Protein AF-A0A3N0AQA0-F1 (afdb_monomer)

Nearest PDB structures (foldseek):
  4j2n-assembly1_A  TM=8.089E-01  e=2.007E-02  Pukovnikvirus pukovnik
  6ama-assembly1_B  TM=8.398E-01  e=1.558E-01  Streptomyces venezuelae
  6ama-assembly1_A  TM=7.416E-01  e=2.125E-01  Streptomyces venezuelae
  3qao-assembly1_A-2  TM=7.266E-01  e=1.764E-01  Listeria monocytogenes EGD-e
  3hh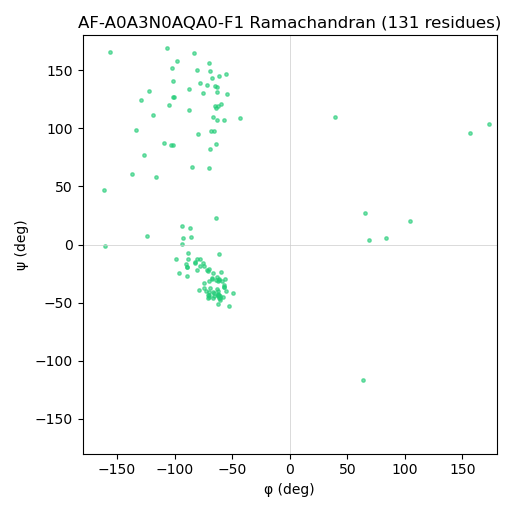0-assembly1_A  TM=6.776E-01  e=6.497E-01  Bacillus cereus ATCC 14579

Structure (mmCIF, N/CA/C/O backbone):
data_AF-A0A3N0AQA0-F1
#
_entry.id   AF-A0A3N0AQA0-F1
#
loop_
_atom_site.group_PDB
_atom_site.id
_atom_site.type_symbol
_atom_site.label_atom_id
_atom_site.label_alt_id
_atom_site.label_comp_id
_atom_site.label_asym_id
_atom_site.label_entity_id
_atom_site.label_seq_id
_atom_site.pdbx_PDB_ins_code
_atom_site.Cartn_x
_atom_site.Cartn_y
_atom_site.Cartn_z
_atom_site.occupancy
_atom_site.B_iso_or_equiv
_atom_site.auth_seq_id
_atom_site.auth_comp_id
_atom_site.auth_asym_id
_atom_site.auth_atom_id
_atom_site.pdbx_PDB_model_num
ATOM 1 N N . MET A 1 1 ? -12.888 14.959 43.752 1.00 46.53 1 MET A N 1
ATOM 2 C CA . MET A 1 1 ? -14.143 14.712 43.009 1.00 46.53 1 MET A CA 1
ATOM 3 C C . MET A 1 1 ? -13.949 15.232 41.594 1.00 46.53 1 MET A C 1
ATOM 5 O O . MET A 1 1 ? -13.777 16.430 41.426 1.00 46.53 1 MET A O 1
ATOM 9 N N . GLN A 1 2 ? -13.844 14.341 40.609 1.00 46.78 2 GLN A N 1
ATOM 10 C CA . GLN A 1 2 ? -13.524 14.679 39.219 1.00 46.78 2 GLN A CA 1
ATOM 11 C C . GLN A 1 2 ? -14.812 14.564 38.397 1.00 46.78 2 GLN A C 1
ATOM 13 O O . GLN A 1 2 ? -15.454 13.516 38.414 1.00 46.78 2 GLN A O 1
ATOM 18 N N . ALA A 1 3 ? -15.240 15.656 37.765 1.00 50.94 3 ALA A N 1
ATOM 19 C CA . ALA A 1 3 ? -16.471 15.684 36.979 1.00 50.94 3 ALA A CA 1
ATOM 20 C C . ALA A 1 3 ? -16.302 14.883 35.668 1.00 50.94 3 ALA A C 1
ATOM 22 O O . ALA A 1 3 ? -15.261 15.016 35.019 1.00 50.94 3 ALA A O 1
ATOM 23 N N . PRO A 1 4 ? -17.287 14.067 35.248 1.00 56.88 4 PRO A N 1
ATOM 24 C CA . PRO A 1 4 ? -17.221 13.342 33.983 1.00 56.88 4 PRO A CA 1
ATOM 25 C C . PRO A 1 4 ? -17.536 14.273 32.797 1.00 56.88 4 PRO A C 1
ATOM 27 O O . PRO A 1 4 ? -18.444 15.101 32.861 1.00 56.88 4 PRO A O 1
ATOM 30 N N . TYR A 1 5 ? -16.788 14.135 31.698 1.00 54.50 5 TYR A N 1
ATOM 31 C CA . TYR A 1 5 ? -17.017 14.867 30.444 1.00 54.50 5 TYR A CA 1
ATOM 32 C C . TYR A 1 5 ? -18.399 14.548 29.830 1.00 54.50 5 TYR A C 1
ATOM 34 O O . TYR A 1 5 ? -18.834 13.395 29.885 1.00 54.50 5 TYR A O 1
ATOM 42 N N . PRO A 1 6 ? -19.086 15.511 29.179 1.00 53.41 6 PRO A N 1
ATOM 43 C CA . PRO A 1 6 ? -20.381 15.255 28.557 1.00 53.41 6 PRO A CA 1
ATOM 44 C C . PRO A 1 6 ? -20.244 14.461 27.247 1.00 53.41 6 PRO A C 1
ATOM 46 O O . PRO A 1 6 ? -19.485 14.816 26.343 1.00 53.41 6 PRO A O 1
ATOM 49 N N . ALA A 1 7 ? -21.035 13.393 27.131 1.00 54.16 7 ALA A N 1
ATOM 50 C CA . ALA A 1 7 ? -21.157 12.570 25.935 1.00 54.16 7 ALA A CA 1
ATOM 51 C C . ALA A 1 7 ? -21.700 13.388 24.746 1.00 54.16 7 ALA A C 1
ATOM 53 O O . ALA A 1 7 ? -22.825 13.895 24.774 1.00 54.16 7 ALA A O 1
ATOM 54 N N . SER A 1 8 ? -20.909 13.494 23.674 1.00 52.53 8 SER A N 1
ATOM 55 C CA . SER A 1 8 ? -21.335 14.120 22.419 1.00 52.53 8 SER A CA 1
ATOM 56 C C . SER A 1 8 ? -22.399 13.259 21.725 1.00 52.53 8 SER A C 1
ATOM 58 O O . SER A 1 8 ? -22.124 12.275 21.041 1.00 52.53 8 SER A O 1
ATOM 60 N N . ARG A 1 9 ? -23.661 13.636 21.933 1.00 48.66 9 ARG A N 1
ATOM 61 C CA . ARG A 1 9 ? -24.854 13.032 21.335 1.00 48.66 9 ARG A CA 1
ATOM 62 C C . ARG A 1 9 ? -24.883 13.344 19.827 1.00 48.66 9 ARG A C 1
ATOM 64 O O . ARG A 1 9 ? -25.525 14.304 19.404 1.00 48.66 9 ARG A O 1
ATOM 71 N N . ARG A 1 10 ? -24.161 12.578 18.999 1.00 50.34 10 ARG A N 1
ATOM 72 C CA . ARG A 1 10 ? -24.294 12.669 17.533 1.00 50.34 10 ARG A CA 1
ATOM 73 C C . ARG A 1 10 ? -25.686 12.168 17.154 1.00 50.34 10 ARG A C 1
ATOM 75 O O . ARG A 1 10 ? -25.979 10.986 17.304 1.00 50.34 10 ARG A O 1
ATOM 82 N N . LYS A 1 11 ? -26.558 13.077 16.712 1.00 51.38 11 LYS A N 1
ATOM 83 C CA . LYS A 1 11 ? -27.864 12.708 16.155 1.00 51.38 11 LYS A CA 1
ATOM 84 C C . LYS A 1 11 ? -27.635 11.870 14.884 1.00 51.3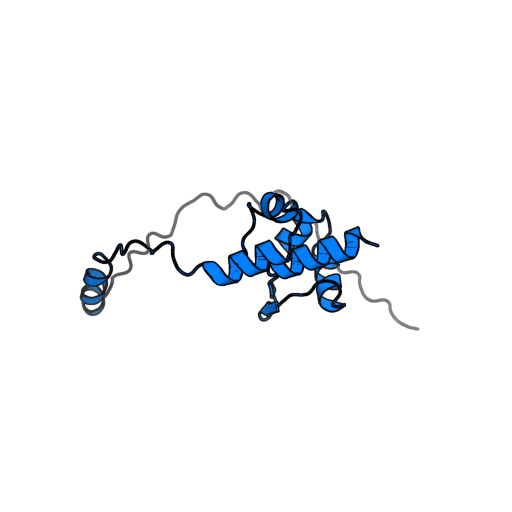8 11 LYS A C 1
ATOM 86 O O . LYS A 1 11 ? -26.781 12.257 14.083 1.00 51.38 11 LYS A O 1
ATOM 91 N N . PRO A 1 12 ? -28.353 10.753 14.682 1.00 45.06 12 PRO A N 1
ATOM 92 C CA . PRO A 1 12 ? -28.341 10.066 13.400 1.00 45.06 12 PRO A CA 1
ATOM 93 C C . PRO A 1 12 ? -28.925 11.006 12.342 1.00 45.06 12 PRO A C 1
ATOM 95 O O . PRO A 1 12 ? -29.955 11.642 12.565 1.00 45.06 12 PRO A O 1
ATOM 98 N N . ILE A 1 13 ? -28.226 11.131 11.218 1.00 49.88 13 ILE A N 1
ATOM 99 C CA . ILE A 1 13 ? -28.684 11.887 10.050 1.00 49.88 13 ILE A CA 1
ATOM 100 C C . ILE A 1 13 ? -30.001 11.250 9.589 1.00 49.88 13 ILE A C 1
ATOM 102 O O . ILE A 1 13 ? -30.050 10.049 9.318 1.00 49.88 13 ILE A O 1
ATOM 106 N N . SER A 1 14 ? -31.077 12.037 9.566 1.00 47.47 14 SER A N 1
ATOM 107 C CA . SER A 1 14 ? -32.389 11.592 9.106 1.00 47.47 14 SER A CA 1
ATOM 108 C C . SER A 1 14 ? -32.357 11.319 7.601 1.00 47.47 14 SER A C 1
AT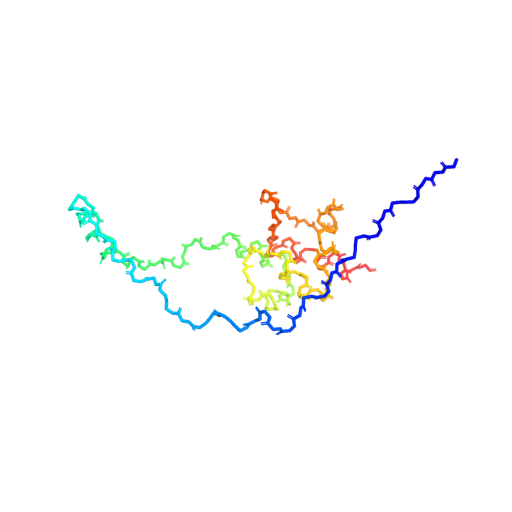OM 110 O O . SER A 1 14 ? -31.699 12.010 6.822 1.00 47.47 14 SER A O 1
ATOM 112 N N . ARG A 1 15 ? -33.100 10.285 7.191 1.00 48.41 15 ARG A N 1
ATOM 113 C CA . ARG A 1 15 ? -33.158 9.729 5.827 1.00 48.41 15 ARG A CA 1
ATOM 114 C C . ARG A 1 15 ? -33.660 10.723 4.759 1.00 48.41 15 ARG A C 1
ATOM 116 O O . ARG A 1 15 ? -33.584 10.429 3.574 1.00 48.41 15 ARG A O 1
ATOM 123 N N . GLU A 1 16 ? -34.133 11.895 5.176 1.00 50.19 16 GLU A N 1
ATOM 124 C CA . GLU A 1 16 ? -34.744 12.934 4.338 1.00 50.19 16 GLU A CA 1
ATOM 125 C C . GLU A 1 16 ? -33.733 13.937 3.748 1.00 50.19 16 GLU A C 1
ATOM 127 O O . GLU A 1 16 ? -34.095 14.729 2.885 1.00 50.19 16 GLU A O 1
ATOM 132 N N . GLN A 1 17 ? -32.449 13.898 4.132 1.00 47.47 17 GLN A N 1
ATOM 133 C CA . GLN A 1 17 ? -31.440 14.842 3.611 1.00 47.47 17 GLN A CA 1
ATOM 134 C C . GLN A 1 17 ? -30.784 14.430 2.275 1.00 47.47 17 GLN A C 1
ATOM 136 O O . GLN A 1 17 ? -29.856 15.099 1.825 1.00 47.47 17 GLN A O 1
ATOM 141 N N . ILE A 1 18 ? -31.235 13.351 1.620 1.00 50.31 18 ILE A N 1
ATOM 142 C CA . ILE A 1 18 ? -30.607 12.837 0.381 1.00 50.31 18 ILE A CA 1
ATOM 143 C C . ILE A 1 18 ? -31.343 13.292 -0.899 1.00 50.31 18 ILE A C 1
ATOM 145 O O . ILE A 1 18 ? -30.791 13.214 -1.995 1.00 50.31 18 ILE A O 1
ATOM 149 N N . GLN A 1 19 ? -32.548 13.856 -0.802 1.00 46.12 19 GLN A N 1
ATOM 150 C CA . GLN A 1 19 ? -33.308 14.316 -1.971 1.00 46.12 19 GLN A CA 1
ATOM 151 C C . GLN A 1 19 ? -33.198 15.835 -2.139 1.00 46.12 19 GLN A C 1
ATOM 153 O O . GLN A 1 19 ? -34.037 16.592 -1.667 1.00 46.12 19 GLN A O 1
ATOM 158 N N . GLY A 1 20 ? -32.137 16.289 -2.814 1.00 40.84 20 GLY A N 1
ATOM 159 C CA . GLY A 1 20 ? -31.969 17.716 -3.122 1.00 40.84 20 GLY A CA 1
ATOM 160 C C . GLY A 1 20 ? -31.003 18.077 -4.252 1.00 40.84 20 GLY A C 1
ATOM 161 O O . GLY A 1 20 ? -30.881 19.253 -4.569 1.00 40.84 20 GLY A O 1
ATOM 162 N N . TYR A 1 21 ? -30.335 17.114 -4.896 1.00 41.41 21 TYR A N 1
ATOM 163 C CA . TYR A 1 21 ? -29.384 17.402 -5.981 1.00 41.41 21 TYR A CA 1
ATOM 164 C C . TYR A 1 21 ? -29.834 16.815 -7.317 1.00 41.41 21 TYR A C 1
ATOM 166 O O . TYR A 1 21 ? -29.127 16.052 -7.966 1.00 41.41 21 TYR A O 1
ATOM 174 N N . THR A 1 22 ? -31.021 17.216 -7.758 1.00 50.66 22 THR A N 1
ATOM 175 C CA . THR A 1 22 ? -31.403 17.138 -9.170 1.00 50.66 22 THR A CA 1
ATOM 176 C C . THR A 1 22 ? -32.039 18.465 -9.556 1.00 50.66 22 THR A C 1
ATOM 178 O O . THR A 1 22 ? -33.207 18.700 -9.264 1.00 50.66 22 THR A O 1
ATOM 181 N N . GLY A 1 23 ? -31.263 19.354 -10.179 1.00 37.31 23 GLY A N 1
ATOM 182 C CA . GLY A 1 23 ? -31.794 20.607 -10.713 1.00 37.31 23 GLY A CA 1
ATOM 183 C C . GLY A 1 23 ? -30.752 21.708 -10.876 1.00 37.31 23 GLY A C 1
ATOM 184 O O . GLY A 1 23 ? -30.463 22.424 -9.932 1.00 37.31 23 GLY A O 1
ATOM 185 N N . ALA A 1 24 ? -30.221 21.828 -12.094 1.00 49.12 24 ALA A N 1
ATOM 186 C CA . ALA A 1 24 ? -29.831 23.073 -12.760 1.00 49.12 24 ALA A CA 1
ATOM 187 C C . ALA A 1 24 ? -29.160 24.196 -11.935 1.00 49.12 24 ALA A C 1
ATOM 189 O O . ALA A 1 24 ? -29.833 24.960 -11.259 1.00 49.12 24 ALA A O 1
ATOM 190 N N . SER A 1 25 ? -27.862 24.425 -12.165 1.00 41.94 25 SER A N 1
ATOM 191 C CA . SER A 1 25 ? -27.326 25.743 -12.564 1.00 41.94 25 SER A CA 1
ATOM 192 C C . SER A 1 25 ? -25.795 25.711 -12.578 1.00 41.94 25 SER A C 1
ATOM 194 O O . SER A 1 25 ? -25.158 25.753 -11.533 1.00 41.94 25 SER A O 1
ATOM 196 N N . ALA A 1 26 ? -25.196 25.645 -13.769 1.00 38.25 26 ALA A N 1
ATOM 197 C CA . ALA A 1 26 ? -23.821 26.105 -13.997 1.00 38.25 26 ALA A CA 1
ATOM 198 C C . ALA A 1 26 ? -23.560 26.338 -15.496 1.00 38.25 26 ALA A C 1
ATOM 200 O O . ALA A 1 26 ? -22.547 25.918 -16.048 1.00 38.25 26 ALA A O 1
ATOM 201 N N . ARG A 1 27 ? -24.471 27.032 -16.192 1.00 41.72 27 ARG A N 1
ATOM 202 C CA . ARG A 1 27 ? -24.124 27.706 -17.456 1.00 41.72 27 ARG A CA 1
ATOM 203 C C . ARG A 1 27 ? -23.532 29.076 -17.125 1.00 41.72 27 ARG A C 1
ATOM 205 O O . ARG A 1 27 ? -24.114 30.112 -17.421 1.00 41.72 27 ARG A O 1
ATOM 212 N N . ALA A 1 28 ? -22.359 29.078 -16.498 1.00 36.88 28 ALA A N 1
ATOM 213 C CA . ALA A 1 28 ? -21.520 30.265 -16.468 1.00 36.88 28 ALA A CA 1
ATOM 214 C C . ALA A 1 28 ? -20.788 30.338 -17.813 1.00 36.88 28 ALA A C 1
ATOM 216 O O . ALA A 1 28 ? -19.765 29.690 -18.030 1.00 36.88 28 ALA A O 1
ATOM 217 N N . ILE A 1 29 ? -21.358 31.098 -18.749 1.00 41.16 29 ILE A N 1
ATOM 218 C CA . ILE A 1 29 ? -20.669 31.515 -19.969 1.00 41.16 29 ILE A CA 1
ATOM 219 C C . ILE A 1 29 ? -19.533 32.434 -19.519 1.00 41.16 29 ILE A C 1
ATOM 221 O O . ILE A 1 29 ? -19.740 33.615 -19.243 1.00 41.16 29 ILE A O 1
ATOM 225 N N . ILE A 1 30 ? -18.326 31.885 -19.406 1.00 45.22 30 ILE A N 1
ATOM 226 C CA . ILE A 1 30 ? -17.121 32.675 -19.171 1.00 45.22 30 ILE A CA 1
ATOM 227 C C . ILE A 1 30 ? -16.952 33.576 -20.400 1.00 45.22 30 ILE A C 1
ATOM 229 O O . ILE A 1 30 ? -16.589 33.107 -21.482 1.00 45.22 30 ILE A O 1
ATOM 233 N N . ARG A 1 31 ? -17.221 34.880 -20.255 1.00 43.69 31 ARG A N 1
ATOM 234 C CA . ARG A 1 31 ? -16.755 35.898 -21.208 1.00 43.69 31 ARG A CA 1
ATOM 235 C C . ARG A 1 31 ? -15.228 35.918 -21.151 1.00 43.69 31 ARG A C 1
ATOM 237 O O . ARG A 1 31 ? -14.626 36.673 -20.399 1.00 43.69 31 ARG A O 1
ATOM 244 N N . LEU A 1 32 ? -14.604 35.048 -21.938 1.00 46.53 32 LEU A N 1
ATOM 245 C CA . LEU A 1 32 ? -13.167 35.046 -22.173 1.00 46.53 32 LEU A CA 1
ATOM 246 C C . LEU A 1 32 ? -12.771 36.329 -22.911 1.00 46.53 32 LEU A C 1
ATOM 248 O O . LEU A 1 32 ? -13.213 36.582 -24.036 1.00 46.53 32 LEU A O 1
ATOM 252 N N . SER A 1 33 ? -11.906 37.118 -22.279 1.00 44.09 33 SER A N 1
ATOM 253 C CA . SER A 1 33 ? -11.278 38.312 -22.843 1.00 44.09 33 SER A CA 1
ATOM 254 C C . SER A 1 33 ? -10.545 37.991 -24.163 1.00 44.09 33 SER A C 1
ATOM 256 O O . SER A 1 33 ? -9.948 36.913 -24.284 1.00 44.09 33 SER A O 1
ATOM 258 N N . PRO A 1 34 ? -10.483 38.915 -25.147 1.00 50.06 34 PRO A N 1
ATOM 259 C CA . PRO A 1 34 ? -9.886 38.655 -26.468 1.00 50.06 34 PRO A CA 1
ATOM 260 C C . PRO A 1 34 ? -8.406 38.243 -26.427 1.00 50.06 34 PRO A C 1
ATOM 262 O O . PRO A 1 34 ? -7.921 37.565 -27.331 1.00 50.06 34 PRO A O 1
ATOM 265 N N . ARG A 1 35 ? -7.687 38.605 -25.356 1.00 46.09 35 ARG A N 1
ATOM 266 C CA . ARG A 1 35 ? -6.266 38.282 -25.156 1.00 46.09 35 ARG A CA 1
ATOM 267 C C . ARG A 1 35 ? -6.012 36.790 -24.888 1.00 46.09 35 ARG A C 1
ATOM 269 O O . ARG A 1 35 ? -4.913 36.317 -25.145 1.00 46.09 35 ARG A O 1
ATOM 276 N N . CYS A 1 36 ? -7.027 36.040 -24.446 1.00 43.69 36 CYS A N 1
ATOM 277 C CA . CYS A 1 36 ? -6.921 34.605 -24.148 1.00 43.69 36 CYS A CA 1
ATOM 278 C C . CYS A 1 36 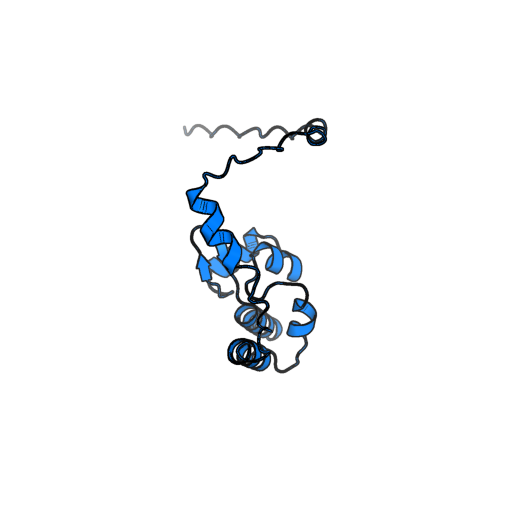? -7.225 33.710 -25.370 1.00 43.69 36 CYS A C 1
ATOM 280 O O . CYS A 1 36 ? -6.792 32.562 -25.437 1.00 43.69 36 CYS A O 1
ATOM 282 N N . LYS A 1 37 ? -7.906 34.245 -26.396 1.00 45.94 37 LYS A N 1
ATOM 283 C CA . LYS A 1 37 ? -8.301 33.469 -27.587 1.00 45.94 37 LYS A CA 1
ATOM 284 C C . LYS A 1 37 ? -7.127 33.087 -28.496 1.00 45.94 37 LYS A C 1
ATOM 286 O O . LYS A 1 37 ? -7.221 32.098 -29.212 1.00 45.94 37 LYS A O 1
ATOM 291 N N . ARG A 1 38 ? -6.005 33.819 -28.448 1.00 44.00 38 ARG A N 1
ATOM 292 C CA . ARG A 1 38 ? -4.818 33.517 -29.274 1.00 44.00 38 ARG A CA 1
ATOM 293 C C . ARG A 1 38 ? -3.969 32.352 -28.750 1.00 44.00 38 ARG A C 1
ATOM 295 O O . ARG A 1 38 ? -3.220 31.778 -29.526 1.00 44.00 38 ARG A O 1
ATOM 302 N N . HIS A 1 39 ? -4.111 31.973 -27.479 1.00 42.03 39 HIS A N 1
ATOM 303 C CA . HIS A 1 39 ? -3.360 30.852 -26.896 1.00 42.03 39 HIS A CA 1
ATOM 304 C C . HIS A 1 39 ? -4.090 29.503 -27.029 1.00 42.03 39 HIS A C 1
ATOM 306 O O . HIS A 1 39 ? -3.476 28.450 -26.916 1.00 42.03 39 HIS A O 1
ATOM 312 N N . GLN A 1 40 ? -5.400 29.515 -27.306 1.00 43.25 40 GLN A N 1
ATOM 313 C CA . GLN A 1 40 ? -6.201 28.290 -27.431 1.00 43.25 40 GLN A CA 1
ATOM 314 C C . GLN A 1 40 ? -6.099 27.621 -28.813 1.00 43.25 40 GLN A C 1
ATOM 316 O O . GLN A 1 40 ? -6.462 26.455 -28.950 1.00 43.25 40 GLN A O 1
ATOM 321 N N . ALA A 1 41 ? -5.582 28.317 -29.831 1.00 44.06 41 ALA A N 1
ATOM 322 C CA . ALA A 1 41 ? -5.483 27.781 -31.189 1.00 44.06 41 ALA A CA 1
ATOM 323 C C . ALA A 1 41 ? -4.256 26.875 -31.433 1.00 44.06 41 ALA A C 1
ATOM 325 O O . ALA A 1 41 ? -4.277 26.118 -32.398 1.00 44.06 41 ALA A O 1
ATOM 326 N N . SER A 1 42 ? -3.221 26.878 -30.578 1.00 43.41 42 SER A N 1
ATOM 327 C CA . SER A 1 42 ? -2.057 25.984 -30.763 1.00 43.41 42 SER A CA 1
ATOM 328 C C . SER A 1 42 ? -2.208 24.616 -30.085 1.00 43.41 42 SER A C 1
ATOM 330 O O . SER A 1 42 ? -1.558 23.654 -30.482 1.00 43.41 42 SER A O 1
ATOM 332 N N . ILE A 1 43 ? -3.108 24.487 -29.104 1.00 49.06 43 ILE A N 1
ATOM 333 C CA . ILE A 1 43 ? -3.288 23.239 -28.338 1.00 49.06 43 ILE A CA 1
ATOM 334 C C . ILE A 1 43 ? -4.029 22.172 -29.171 1.00 49.06 43 ILE A C 1
ATOM 336 O O . ILE A 1 43 ? -3.943 20.976 -28.904 1.00 49.06 43 ILE A O 1
ATOM 340 N N . ARG A 1 44 ? -4.719 22.578 -30.245 1.00 46.34 44 ARG A N 1
ATOM 341 C CA . ARG A 1 44 ? -5.512 21.695 -31.120 1.00 46.34 44 ARG A CA 1
ATOM 342 C C . ARG A 1 44 ? -4.718 21.023 -32.251 1.00 46.34 44 ARG A C 1
ATOM 344 O O . ARG A 1 44 ? -5.332 20.501 -33.174 1.00 46.34 44 ARG A O 1
ATOM 351 N N . GLY A 1 45 ? -3.385 21.035 -32.193 1.00 41.25 45 GLY A N 1
ATOM 352 C CA . GLY A 1 45 ? -2.515 20.545 -33.274 1.00 41.25 45 GLY A CA 1
ATOM 353 C C . GLY A 1 45 ? -1.509 19.461 -32.890 1.00 41.25 45 GLY A C 1
ATOM 354 O O . GLY A 1 45 ? -0.665 19.122 -33.709 1.00 41.25 45 GLY A O 1
ATOM 355 N N . ARG A 1 46 ? -1.561 18.916 -31.669 1.00 45.19 46 ARG A N 1
ATOM 356 C CA . ARG A 1 46 ? -0.537 17.977 -31.186 1.00 45.19 46 ARG A CA 1
ATOM 357 C C . ARG A 1 46 ? -1.153 16.787 -30.457 1.00 45.19 46 ARG A C 1
ATOM 359 O O . ARG A 1 46 ? -0.875 16.526 -29.295 1.00 45.19 46 ARG A O 1
ATOM 366 N N . ARG A 1 47 ? -1.984 16.019 -31.174 1.00 47.78 47 ARG A N 1
ATOM 367 C CA . ARG A 1 47 ? -2.094 14.572 -30.914 1.00 47.78 47 ARG A CA 1
ATOM 368 C C . ARG A 1 47 ? -0.789 13.931 -31.384 1.00 47.78 47 ARG A C 1
ATOM 370 O O . ARG A 1 47 ? -0.752 13.210 -32.377 1.00 47.78 47 ARG A O 1
ATOM 377 N N . GLU A 1 48 ? 0.304 14.261 -30.710 1.00 49.44 48 GLU A N 1
ATOM 378 C CA . GLU A 1 48 ? 1.478 13.413 -30.776 1.00 49.44 48 GLU A CA 1
ATOM 379 C C . GLU A 1 48 ? 1.063 12.089 -30.151 1.00 49.44 48 GLU A C 1
ATOM 381 O O . GLU A 1 48 ? 0.604 12.032 -29.011 1.00 49.44 48 GLU A O 1
ATOM 386 N N . ARG A 1 49 ? 1.120 11.042 -30.977 1.00 48.56 49 ARG A N 1
ATOM 387 C CA . ARG A 1 49 ? 1.118 9.652 -30.542 1.00 48.56 49 ARG A CA 1
ATOM 388 C C . ARG A 1 49 ? 2.054 9.576 -29.340 1.00 48.56 49 ARG A C 1
ATOM 390 O O . ARG A 1 49 ? 3.254 9.748 -29.529 1.00 48.56 49 ARG A O 1
ATOM 397 N N . MET A 1 50 ? 1.507 9.386 -28.136 1.00 36.41 50 MET A N 1
ATOM 398 C CA . MET A 1 50 ? 2.326 9.044 -26.978 1.00 36.41 50 MET A CA 1
ATOM 399 C C . MET A 1 50 ? 3.052 7.769 -27.371 1.00 36.41 50 MET A C 1
ATOM 401 O O . MET A 1 50 ? 2.434 6.722 -27.560 1.00 36.41 50 MET A O 1
ATOM 405 N N . THR A 1 51 ? 4.342 7.905 -27.631 1.00 44.84 51 THR A N 1
ATOM 406 C CA . THR A 1 51 ? 5.230 6.790 -27.888 1.00 44.84 51 THR A CA 1
ATOM 407 C C . THR A 1 51 ? 5.101 5.839 -26.709 1.00 44.84 51 THR A C 1
ATOM 409 O O . THR A 1 51 ? 5.189 6.261 -25.560 1.00 44.84 51 THR A O 1
ATOM 412 N N . THR A 1 52 ? 4.876 4.560 -26.992 1.00 48.34 52 THR A N 1
ATOM 413 C CA . THR A 1 52 ? 4.780 3.436 -26.043 1.00 48.34 52 THR A CA 1
ATOM 414 C C . THR A 1 52 ? 6.099 3.176 -25.290 1.00 48.34 52 THR A C 1
ATOM 416 O O . THR A 1 52 ? 6.371 2.070 -24.848 1.00 48.34 52 THR A O 1
ATOM 419 N N . ILE A 1 53 ? 6.964 4.177 -25.185 1.00 52.28 53 ILE A N 1
ATOM 420 C CA . ILE A 1 53 ? 8.347 4.081 -24.747 1.00 52.28 53 ILE A CA 1
ATOM 421 C C . ILE A 1 53 ? 8.492 5.151 -23.661 1.00 52.28 53 ILE A C 1
ATOM 423 O O . ILE A 1 53 ? 8.162 6.303 -23.921 1.00 52.28 53 ILE A O 1
ATOM 427 N N . GLU A 1 54 ? 8.932 4.733 -22.468 1.00 47.44 54 GLU A N 1
ATOM 428 C CA . GLU A 1 54 ? 9.080 5.486 -21.196 1.00 47.44 54 GLU A CA 1
ATOM 429 C C . GLU A 1 54 ? 8.035 5.236 -20.076 1.00 47.44 54 GLU A C 1
ATOM 431 O O . GLU A 1 54 ? 7.966 5.988 -19.108 1.00 47.44 54 GLU A O 1
ATOM 436 N N . LEU A 1 55 ? 7.300 4.113 -20.097 1.00 52.94 55 LEU A N 1
ATOM 437 C CA . LEU A 1 55 ? 6.746 3.499 -18.861 1.00 52.94 55 LEU A CA 1
ATOM 438 C C . LEU A 1 55 ? 7.657 2.401 -18.255 1.00 52.94 55 LEU A C 1
ATOM 440 O O . LEU A 1 55 ? 7.343 1.809 -17.222 1.00 52.94 55 LEU A O 1
ATOM 444 N N . GLU A 1 56 ? 8.803 2.153 -18.885 1.00 53.31 56 GLU A N 1
ATOM 445 C CA . GLU A 1 56 ? 9.691 0.999 -18.684 1.00 53.31 56 GLU A CA 1
ATOM 446 C C . GLU A 1 56 ? 10.235 0.777 -17.250 1.00 53.31 56 GLU A C 1
ATOM 448 O O . GLU A 1 56 ? 10.181 -0.362 -16.776 1.00 53.31 56 GLU A O 1
ATOM 453 N N . PRO A 1 57 ? 10.725 1.782 -16.491 1.00 58.81 57 PRO A N 1
ATOM 454 C CA . PRO A 1 57 ? 11.410 1.488 -15.227 1.00 58.81 57 PRO A CA 1
ATOM 455 C C . PRO A 1 57 ? 10.454 1.081 -14.097 1.00 58.81 57 PRO A C 1
ATOM 457 O O . PRO A 1 57 ? 10.765 0.184 -13.313 1.00 58.81 57 PRO A O 1
ATOM 460 N N . ASN A 1 58 ? 9.270 1.698 -14.024 1.00 68.56 58 ASN A N 1
ATOM 461 C CA . ASN A 1 58 ? 8.300 1.410 -12.963 1.00 68.56 58 ASN A CA 1
ATOM 462 C C . ASN A 1 58 ? 7.608 0.060 -13.174 1.00 68.56 58 ASN A C 1
ATOM 464 O O . ASN A 1 58 ? 7.306 -0.626 -12.201 1.00 68.56 58 ASN A O 1
ATOM 468 N N . LEU A 1 59 ? 7.385 -0.336 -14.431 1.00 70.12 59 LEU A N 1
ATOM 469 C CA . LEU A 1 59 ? 6.799 -1.634 -14.762 1.00 70.12 59 LEU A CA 1
ATOM 470 C C . LEU A 1 59 ? 7.784 -2.778 -14.524 1.00 70.12 59 LEU A C 1
ATOM 472 O O . LEU A 1 59 ? 7.384 -3.812 -13.992 1.00 70.12 59 LEU A O 1
ATOM 476 N N . LYS A 1 60 ? 9.069 -2.589 -14.853 1.00 77.62 60 LYS A N 1
ATOM 477 C CA . LYS A 1 60 ? 10.108 -3.578 -14.549 1.00 77.62 60 LYS A CA 1
ATOM 478 C C . LYS A 1 60 ? 10.244 -3.795 -13.043 1.00 77.62 60 LYS A C 1
ATOM 480 O O . LYS A 1 60 ? 10.117 -4.920 -12.585 1.00 77.62 60 LYS A O 1
ATOM 485 N N . ALA A 1 61 ? 10.389 -2.717 -12.269 1.00 74.94 61 ALA A N 1
ATOM 486 C CA . ALA A 1 61 ? 10.494 -2.814 -10.815 1.00 74.94 61 ALA A CA 1
ATOM 487 C C . ALA A 1 61 ? 9.243 -3.423 -10.158 1.00 74.94 61 ALA A C 1
ATOM 489 O O . ALA A 1 61 ? 9.351 -4.041 -9.105 1.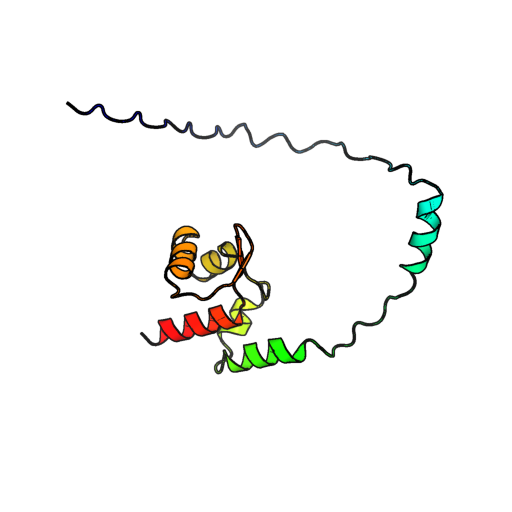00 74.94 61 ALA A O 1
ATOM 490 N N . LEU A 1 62 ? 8.061 -3.236 -10.758 1.00 79.62 62 LEU A N 1
ATOM 491 C CA . LEU A 1 62 ? 6.824 -3.862 -10.298 1.00 79.62 62 LEU A CA 1
ATOM 492 C C . LEU A 1 62 ? 6.814 -5.371 -10.575 1.00 79.62 62 LEU A C 1
ATOM 494 O O . LEU A 1 62 ? 6.440 -6.132 -9.691 1.00 79.62 62 LEU A O 1
ATOM 498 N N . ARG A 1 63 ? 7.252 -5.788 -11.769 1.00 80.81 63 ARG A N 1
ATOM 499 C CA . ARG A 1 63 ? 7.412 -7.203 -12.142 1.00 80.81 63 ARG A CA 1
ATOM 500 C C . ARG A 1 63 ? 8.445 -7.911 -11.274 1.00 80.81 63 ARG A C 1
ATOM 502 O O . ARG A 1 63 ? 8.181 -9.003 -10.799 1.00 80.81 63 ARG A O 1
ATOM 509 N N . ASP A 1 64 ? 9.576 -7.264 -11.009 1.00 82.69 64 ASP A N 1
ATOM 510 C CA . ASP A 1 64 ? 10.628 -7.815 -10.147 1.00 82.69 64 ASP A CA 1
ATOM 511 C C . ASP A 1 64 ? 10.135 -8.028 -8.701 1.00 82.69 64 ASP A C 1
ATOM 513 O O . ASP A 1 64 ? 10.636 -8.896 -7.992 1.00 82.69 64 ASP A O 1
ATOM 517 N N . SER A 1 65 ? 9.155 -7.236 -8.250 1.00 80.44 65 SER A N 1
ATOM 518 C CA . SER A 1 65 ? 8.534 -7.388 -6.929 1.00 80.44 65 SER A CA 1
ATOM 519 C C . SER A 1 65 ? 7.460 -8.479 -6.863 1.00 80.44 65 SER A C 1
ATOM 521 O O . SER A 1 65 ? 7.051 -8.821 -5.757 1.00 80.44 65 SER A O 1
ATOM 523 N N . ASP A 1 66 ? 7.005 -9.013 -7.999 1.00 82.94 66 ASP A N 1
ATOM 524 C CA . ASP A 1 66 ? 5.968 -10.047 -8.079 1.00 82.94 66 ASP A CA 1
ATOM 525 C C . ASP A 1 66 ? 6.458 -11.246 -8.912 1.00 82.94 66 ASP A C 1
ATOM 527 O O . ASP A 1 66 ? 6.082 -11.373 -10.080 1.00 82.94 66 ASP A O 1
ATOM 531 N N . PRO A 1 67 ? 7.313 -12.123 -8.348 1.00 75.81 67 PRO A N 1
ATOM 532 C CA . PRO A 1 67 ? 7.874 -13.255 -9.087 1.00 75.81 67 PRO A CA 1
ATOM 533 C C . PRO A 1 67 ? 6.803 -14.242 -9.573 1.00 75.81 67 PRO A C 1
ATOM 535 O O . PRO A 1 67 ? 6.966 -14.820 -10.647 1.00 75.81 67 PRO A O 1
ATOM 538 N N . ASP A 1 68 ? 5.700 -14.388 -8.831 1.00 80.81 68 ASP A N 1
ATOM 539 C CA . ASP A 1 68 ? 4.608 -15.304 -9.180 1.00 80.81 68 ASP A CA 1
ATOM 540 C C . ASP A 1 68 ? 3.554 -14.655 -10.095 1.00 80.81 68 ASP A C 1
ATOM 542 O O . ASP A 1 68 ? 2.704 -15.346 -10.655 1.00 80.81 68 ASP A O 1
ATOM 546 N N . GLY A 1 69 ? 3.581 -13.326 -10.253 1.00 79.12 69 GLY A N 1
ATOM 547 C CA . GLY A 1 69 ? 2.633 -12.576 -11.087 1.00 79.12 69 GLY A CA 1
ATOM 548 C C . GLY A 1 69 ? 1.188 -12.531 -10.565 1.00 79.12 69 GLY A C 1
ATOM 549 O O . GLY A 1 69 ? 0.311 -11.993 -11.242 1.00 79.12 69 GLY A O 1
ATOM 550 N N . LEU A 1 70 ? 0.920 -13.085 -9.378 1.00 80.06 70 LEU A N 1
ATOM 551 C CA . LEU A 1 70 ? -0.429 -13.251 -8.827 1.00 80.06 70 LEU A CA 1
ATOM 552 C C . LEU A 1 70 ? -1.073 -11.915 -8.437 1.00 80.06 70 LEU A C 1
ATOM 554 O O . LEU A 1 70 ? -2.280 -11.716 -8.598 1.00 80.06 70 LEU A O 1
ATOM 558 N N . PHE A 1 71 ? -0.282 -10.984 -7.901 1.00 81.12 71 PHE A N 1
ATOM 559 C CA . PHE A 1 71 ? -0.815 -9.752 -7.323 1.00 81.12 71 PHE A CA 1
ATOM 560 C C . PHE A 1 71 ? -0.947 -8.630 -8.348 1.00 81.12 71 PHE A C 1
ATOM 562 O O . PHE A 1 71 ? -1.822 -7.773 -8.197 1.00 81.12 71 PHE A O 1
ATOM 569 N N . ILE A 1 72 ? -0.132 -8.626 -9.404 1.00 84.25 72 ILE A N 1
ATOM 570 C CA . ILE A 1 72 ? -0.243 -7.634 -10.482 1.00 84.25 72 ILE A CA 1
ATOM 571 C C . ILE A 1 72 ? -1.612 -7.717 -11.166 1.00 84.25 72 ILE A C 1
ATOM 573 O O . ILE A 1 72 ? -2.240 -6.677 -11.385 1.00 84.25 72 ILE A O 1
ATOM 577 N N . GLU A 1 73 ? -2.090 -8.926 -11.466 1.00 83.44 73 GLU A N 1
ATOM 578 C CA . GLU A 1 73 ? -3.396 -9.128 -12.103 1.00 83.44 73 GLU A CA 1
ATOM 579 C C . GLU A 1 73 ? -4.542 -8.721 -11.175 1.00 83.44 73 GLU A C 1
ATOM 581 O O . GLU A 1 73 ? -5.422 -7.952 -11.569 1.00 83.44 73 GLU A O 1
ATOM 586 N N . ALA A 1 74 ? -4.491 -9.146 -9.910 1.00 85.19 74 ALA A N 1
ATOM 587 C CA . ALA A 1 74 ? -5.501 -8.796 -8.914 1.00 85.19 74 ALA A CA 1
ATOM 588 C C . ALA A 1 74 ? -5.584 -7.279 -8.658 1.00 85.19 74 ALA A C 1
ATOM 590 O O . ALA A 1 74 ? -6.653 -6.746 -8.359 1.00 85.19 74 ALA A O 1
ATOM 591 N N . LEU A 1 75 ? -4.463 -6.564 -8.795 1.00 85.94 75 LEU A N 1
ATOM 592 C CA . LEU A 1 75 ? -4.383 -5.116 -8.608 1.00 85.94 75 LEU A CA 1
ATOM 593 C C . LEU A 1 75 ? -4.577 -4.317 -9.902 1.00 85.94 75 LEU A C 1
ATOM 595 O O . LEU A 1 75 ? -4.417 -3.092 -9.881 1.00 85.94 75 LEU A O 1
ATOM 599 N N . ALA A 1 76 ? -4.902 -4.952 -11.030 1.00 84.69 76 ALA A N 1
ATOM 600 C CA . ALA A 1 76 ? -5.006 -4.282 -12.328 1.00 84.69 76 ALA A CA 1
ATOM 601 C C . ALA A 1 76 ? -6.048 -3.148 -12.342 1.00 84.69 76 ALA A C 1
ATOM 603 O O . ALA A 1 76 ? -5.847 -2.143 -13.020 1.00 84.69 76 ALA A O 1
ATOM 604 N N . THR A 1 77 ? -7.115 -3.267 -11.548 1.00 88.25 77 THR A N 1
ATOM 605 C CA . THR A 1 77 ? -8.205 -2.279 -11.463 1.00 88.25 77 THR A CA 1
ATOM 606 C C . THR A 1 77 ? -7.849 -1.011 -10.688 1.00 88.25 77 THR A C 1
ATOM 608 O O . THR A 1 77 ? -8.576 -0.026 -10.782 1.00 88.25 77 THR A O 1
ATOM 611 N N . PHE A 1 78 ? -6.768 -1.022 -9.905 1.00 87.62 78 PHE A N 1
ATOM 612 C CA . PHE A 1 78 ? -6.357 0.119 -9.085 1.00 87.62 78 PHE A CA 1
ATOM 613 C C . PHE A 1 78 ? -5.261 0.942 -9.768 1.00 87.62 78 PHE A C 1
ATOM 615 O O . PHE A 1 78 ? -4.497 0.432 -10.588 1.00 87.62 78 PHE A O 1
ATOM 622 N N . ASP A 1 79 ? -5.115 2.209 -9.388 1.00 88.62 79 ASP A N 1
ATOM 623 C CA . ASP A 1 79 ? -4.021 3.057 -9.871 1.00 88.62 79 ASP A CA 1
ATOM 624 C C . ASP A 1 79 ? -2.662 2.624 -9.301 1.00 88.62 79 ASP A C 1
ATOM 626 O O . ASP A 1 79 ? -2.578 2.042 -8.220 1.00 88.62 79 ASP A O 1
ATOM 630 N N . TYR A 1 80 ? -1.561 2.948 -9.995 1.00 87.88 80 TYR A N 1
ATOM 631 C CA . TYR A 1 80 ? -0.205 2.659 -9.497 1.00 87.88 80 TYR A CA 1
ATOM 632 C C . TYR A 1 80 ? 0.064 3.282 -8.114 1.00 87.88 80 TYR A C 1
ATOM 634 O O . TYR A 1 80 ? 0.738 2.678 -7.280 1.00 87.88 80 TYR A O 1
ATOM 642 N N . MET A 1 81 ? -0.480 4.480 -7.870 1.00 90.12 81 MET A N 1
ATOM 643 C CA . MET A 1 81 ? -0.427 5.184 -6.586 1.00 90.12 81 MET A CA 1
ATOM 644 C C . MET A 1 81 ? -1.770 5.056 -5.866 1.00 90.12 81 MET A C 1
ATOM 646 O O . MET A 1 81 ? -2.629 5.937 -5.953 1.00 90.12 81 MET A O 1
ATOM 650 N N . MET A 1 82 ? -1.927 3.967 -5.126 1.00 92.69 82 MET A N 1
ATOM 6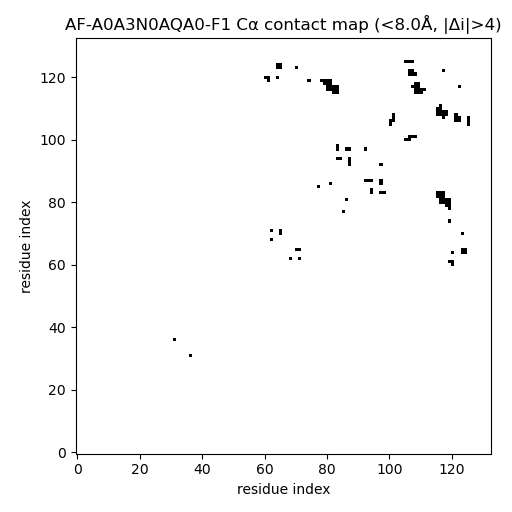51 C CA . MET A 1 82 ? -3.159 3.620 -4.427 1.00 92.69 82 MET A CA 1
ATOM 652 C C . MET A 1 82 ? -3.443 4.565 -3.255 1.00 92.69 82 MET A C 1
ATOM 654 O O . MET A 1 82 ? -2.533 5.111 -2.610 1.00 92.69 82 MET A O 1
ATOM 658 N N . THR A 1 83 ? -4.728 4.764 -2.966 1.00 95.44 83 THR A N 1
ATOM 659 C CA . THR A 1 83 ? -5.183 5.395 -1.725 1.00 95.44 83 THR A CA 1
ATOM 660 C C . THR A 1 83 ? -5.257 4.376 -0.589 1.00 95.44 83 THR A C 1
ATOM 662 O O . THR A 1 83 ? -5.281 3.165 -0.796 1.00 95.44 83 THR A O 1
ATOM 665 N N . VAL A 1 84 ? -5.355 4.878 0.644 1.00 95.38 84 VAL A N 1
ATOM 666 C CA . VAL A 1 84 ? -5.634 4.046 1.827 1.00 95.38 84 VAL A CA 1
ATOM 667 C C . VAL A 1 84 ? -6.942 3.267 1.670 1.00 95.38 84 VAL A C 1
ATOM 669 O O . VAL A 1 84 ? -7.027 2.136 2.130 1.00 95.38 84 VAL A O 1
ATOM 672 N N . GLN A 1 85 ? -7.942 3.862 1.014 1.00 94.69 85 GLN A N 1
ATOM 673 C CA . GLN A 1 85 ? -9.242 3.232 0.809 1.00 94.69 85 GLN A CA 1
ATOM 674 C C . GLN A 1 85 ? -9.161 2.064 -0.175 1.00 94.69 85 GLN A C 1
ATOM 676 O O . GLN A 1 85 ? -9.742 1.019 0.096 1.00 94.69 85 GLN A O 1
ATOM 681 N N . ASP A 1 86 ? -8.400 2.210 -1.260 1.00 93.94 86 ASP A N 1
ATOM 682 C CA . ASP A 1 86 ? -8.199 1.136 -2.241 1.00 93.94 86 ASP A CA 1
ATOM 683 C C . ASP A 1 86 ? -7.512 -0.073 -1.592 1.00 93.94 86 ASP A C 1
ATOM 685 O O . ASP A 1 86 ? -7.933 -1.215 -1.758 1.00 93.94 86 ASP A O 1
ATOM 689 N N . VAL A 1 87 ? -6.483 0.186 -0.779 1.00 94.06 87 VAL A N 1
ATOM 690 C CA . VAL A 1 87 ? -5.764 -0.862 -0.040 1.00 94.06 87 VAL A CA 1
ATOM 691 C C . VAL A 1 87 ? -6.652 -1.515 1.019 1.00 94.06 87 VAL A C 1
ATOM 693 O O . VAL A 1 87 ? -6.634 -2.733 1.175 1.00 94.06 87 VAL A O 1
ATOM 696 N N . ALA A 1 88 ? -7.457 -0.728 1.731 1.00 95.56 88 ALA A N 1
ATOM 697 C CA . ALA A 1 88 ? -8.416 -1.244 2.702 1.00 95.56 88 ALA A CA 1
ATOM 698 C C . ALA A 1 88 ? -9.467 -2.141 2.037 1.00 95.56 88 ALA A C 1
ATOM 700 O O . ALA A 1 88 ? -9.766 -3.216 2.554 1.00 95.56 88 ALA A O 1
ATOM 701 N N . GLN A 1 89 ? -9.971 -1.735 0.868 1.00 94.69 89 GLN A N 1
ATOM 702 C CA . GLN A 1 89 ? -10.904 -2.526 0.073 1.00 94.69 89 GLN A CA 1
ATOM 703 C C . GLN A 1 89 ? -10.277 -3.847 -0.378 1.00 94.69 89 GLN A C 1
ATOM 705 O O . GLN A 1 89 ? -10.928 -4.882 -0.273 1.00 94.69 89 GLN A O 1
ATOM 710 N N . PHE A 1 90 ? -9.021 -3.824 -0.828 1.00 93.06 90 PHE A N 1
ATOM 711 C CA . PHE A 1 90 ? -8.312 -5.030 -1.252 1.00 93.06 90 PHE A CA 1
ATOM 712 C C . PHE A 1 90 ? -8.069 -6.008 -0.092 1.00 93.06 90 PHE A C 1
ATOM 714 O O . PHE A 1 90 ? -8.300 -7.203 -0.233 1.00 93.06 90 PHE A O 1
ATOM 721 N N . LEU A 1 91 ? -7.637 -5.507 1.069 1.00 91.69 91 LEU A N 1
ATOM 722 C CA . LEU A 1 91 ? -7.371 -6.334 2.253 1.00 91.69 91 LEU A CA 1
ATOM 723 C C . LEU A 1 91 ? -8.643 -6.757 3.008 1.00 91.69 91 LEU A C 1
ATOM 725 O O . LEU A 1 91 ? -8.561 -7.575 3.923 1.00 91.69 91 LEU A O 1
ATOM 729 N N . GLY A 1 92 ? -9.797 -6.157 2.703 1.00 93.50 92 GLY A N 1
ATOM 730 C CA . GLY A 1 92 ? -11.013 -6.309 3.507 1.00 93.50 92 GLY A CA 1
ATOM 731 C C . GLY A 1 92 ? -10.881 -5.719 4.919 1.00 93.50 92 GLY A C 1
ATOM 732 O O . GLY A 1 92 ? -11.534 -6.180 5.852 1.00 93.50 92 GLY A O 1
ATOM 733 N N . GLN A 1 93 ? -10.014 -4.720 5.094 1.00 94.81 93 GLN A N 1
ATOM 734 C CA . GLN A 1 93 ? -9.713 -4.089 6.382 1.00 94.81 93 GLN A CA 1
ATOM 735 C C . GLN A 1 93 ? -10.333 -2.694 6.487 1.00 94.81 93 GLN A C 1
ATOM 737 O O . GLN A 1 93 ? -10.808 -2.112 5.514 1.00 94.81 93 GLN A O 1
ATOM 742 N N . THR A 1 94 ? -10.318 -2.115 7.688 1.00 96.38 94 THR A N 1
ATOM 743 C CA . THR A 1 94 ? -10.767 -0.728 7.875 1.00 96.38 94 THR A CA 1
ATOM 744 C C . THR A 1 94 ? -9.677 0.271 7.472 1.00 96.38 94 THR A C 1
ATOM 746 O O . THR A 1 94 ? -8.484 0.038 7.670 1.00 96.38 94 THR A O 1
ATOM 749 N N . ASN A 1 95 ? -10.075 1.458 6.998 1.00 94.50 95 ASN A N 1
ATOM 750 C CA . ASN A 1 95 ? -9.140 2.553 6.685 1.00 94.50 95 ASN A CA 1
ATOM 751 C C . ASN A 1 95 ? -8.254 2.950 7.881 1.00 94.50 95 ASN A C 1
ATOM 753 O O . ASN A 1 95 ? -7.135 3.436 7.702 1.00 94.50 95 ASN A O 1
ATOM 757 N N . GLN A 1 96 ? -8.765 2.777 9.103 1.00 95.25 96 GLN A N 1
ATOM 758 C CA . GLN A 1 96 ? -8.037 3.060 10.339 1.00 95.25 96 GLN A CA 1
ATOM 759 C C . GLN A 1 96 ? -6.911 2.049 10.561 1.00 95.25 96 GLN A C 1
ATOM 761 O O . GLN A 1 96 ? -5.791 2.477 10.827 1.00 95.25 96 GLN A O 1
ATOM 766 N N . ALA A 1 97 ? -7.179 0.754 10.365 1.00 95.50 97 ALA A N 1
ATOM 767 C CA . ALA A 1 97 ? -6.167 -0.298 10.449 1.00 95.50 97 ALA A CA 1
ATOM 768 C C . ALA A 1 97 ? -5.055 -0.089 9.409 1.00 95.50 97 ALA A C 1
ATOM 770 O O . ALA A 1 97 ? -3.877 -0.064 9.754 1.00 95.50 97 ALA A O 1
ATOM 771 N N . VAL A 1 98 ? -5.411 0.206 8.154 1.00 95.06 98 VAL A N 1
ATOM 772 C CA . VAL A 1 98 ? -4.408 0.492 7.110 1.00 95.06 98 VAL A CA 1
ATOM 773 C C . VAL A 1 98 ? -3.583 1.740 7.446 1.00 95.06 98 VAL A C 1
ATOM 775 O O . VAL A 1 98 ? -2.364 1.760 7.279 1.00 95.06 98 VAL A O 1
ATOM 778 N N . SER A 1 99 ? -4.221 2.782 7.987 1.00 94.50 99 SER A N 1
ATOM 779 C CA . SER A 1 99 ? -3.509 3.975 8.463 1.00 94.50 99 SER A CA 1
ATOM 780 C C . SER A 1 99 ? -2.575 3.678 9.637 1.00 94.50 99 SER A C 1
ATOM 782 O O . SER A 1 99 ? -1.568 4.366 9.795 1.00 94.50 99 SER A O 1
ATOM 784 N N . GLN A 1 100 ? -2.905 2.691 10.468 1.00 95.50 100 GLN A N 1
ATOM 785 C CA . GLN A 1 100 ? -2.057 2.231 11.558 1.00 95.50 100 GLN A CA 1
ATOM 786 C C . GLN A 1 100 ? -0.835 1.477 11.021 1.00 95.50 100 GLN A C 1
ATOM 788 O O . GLN A 1 100 ? 0.275 1.850 11.386 1.00 95.50 100 GLN A O 1
ATOM 793 N N . TYR A 1 101 ? -0.998 0.562 10.058 1.00 94.62 101 TYR A N 1
ATOM 794 C CA . TYR A 1 101 ? 0.133 -0.130 9.414 1.00 94.62 101 TYR A CA 1
ATOM 795 C C . TYR A 1 101 ? 1.140 0.837 8.781 1.00 94.62 101 TYR A C 1
ATOM 797 O O . TYR A 1 101 ? 2.348 0.607 8.837 1.00 94.62 101 TYR A O 1
ATOM 805 N N . LEU A 1 102 ? 0.652 1.944 8.212 1.00 94.75 102 LEU A N 1
ATOM 806 C CA . LEU A 1 102 ? 1.491 3.011 7.656 1.00 94.75 102 LEU A CA 1
ATOM 807 C C . LEU A 1 102 ? 2.230 3.824 8.729 1.00 94.75 102 LEU A C 1
ATOM 809 O O . LEU A 1 102 ? 3.319 4.331 8.474 1.00 94.75 102 LEU A O 1
ATOM 813 N N . ARG A 1 103 ? 1.639 3.985 9.918 1.00 93.38 103 ARG A N 1
ATOM 814 C CA . ARG A 1 103 ? 2.264 4.697 11.048 1.00 93.38 103 ARG A CA 1
ATOM 815 C C . ARG A 1 103 ? 3.293 3.834 11.764 1.00 93.38 103 ARG A C 1
ATOM 817 O O . ARG A 1 103 ? 4.323 4.354 12.170 1.00 93.38 103 ARG A O 1
ATOM 824 N N . GLU A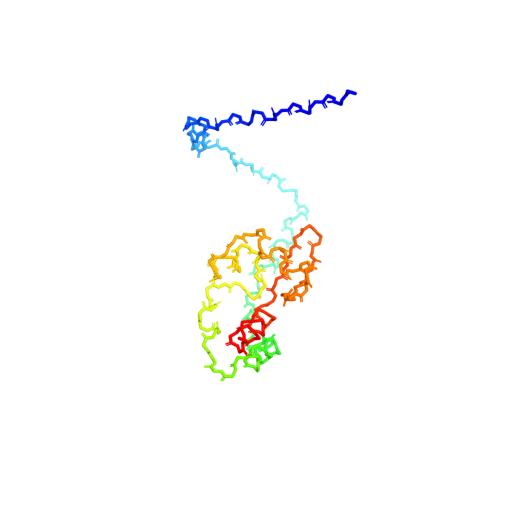 1 104 ? 2.999 2.548 11.910 1.00 93.62 104 GLU A N 1
ATOM 825 C CA . GLU A 1 104 ? 3.899 1.547 12.489 1.00 93.62 104 GLU A CA 1
ATOM 826 C C . GLU A 1 104 ? 5.067 1.225 11.550 1.00 93.62 104 GLU A C 1
ATOM 828 O O . GLU A 1 104 ? 6.114 0.767 11.995 1.00 93.62 104 GLU A O 1
ATOM 833 N N . GLY A 1 105 ? 4.906 1.493 10.251 1.00 91.75 105 GLY A N 1
ATOM 834 C CA . GLY A 1 105 ? 5.921 1.238 9.233 1.00 91.75 105 GLY A CA 1
ATOM 835 C C . GLY A 1 105 ? 5.924 -0.200 8.717 1.00 91.75 105 GLY A C 1
ATOM 836 O O . GLY A 1 105 ? 6.778 -0.540 7.901 1.00 91.75 105 GLY A O 1
ATOM 837 N N . SER A 1 106 ? 4.964 -1.033 9.140 1.00 91.75 106 SER A N 1
ATOM 838 C CA . SER A 1 106 ? 4.765 -2.373 8.579 1.00 91.75 106 SER A CA 1
ATOM 839 C C . SER A 1 106 ? 4.427 -2.298 7.094 1.00 91.75 106 SER A C 1
ATOM 841 O O . SER A 1 106 ? 4.996 -3.040 6.300 1.00 91.75 106 SER A O 1
ATOM 843 N N . LEU A 1 107 ? 3.546 -1.367 6.713 1.00 93.94 107 LEU A N 1
ATOM 844 C CA . LEU A 1 107 ? 3.284 -1.025 5.318 1.00 93.94 107 LEU A CA 1
ATOM 845 C C . LEU A 1 107 ? 4.027 0.267 4.975 1.00 93.94 107 LEU A C 1
ATOM 847 O O . LEU A 1 107 ? 3.862 1.286 5.646 1.00 93.94 107 LEU A O 1
ATOM 851 N N . ARG A 1 108 ? 4.827 0.245 3.907 1.00 93.19 108 ARG A N 1
ATOM 852 C CA . ARG A 1 108 ? 5.559 1.430 3.445 1.00 93.19 108 ARG A CA 1
ATOM 853 C C . ARG A 1 108 ? 4.702 2.253 2.486 1.00 93.19 108 ARG A C 1
ATOM 855 O O . ARG A 1 108 ? 4.107 1.723 1.553 1.00 93.19 108 ARG A O 1
ATOM 862 N N . GLY A 1 109 ? 4.679 3.567 2.692 1.00 93.50 109 GLY A N 1
ATOM 863 C CA . GLY A 1 109 ? 3.944 4.506 1.849 1.00 93.50 109 GLY A CA 1
ATOM 864 C C . GLY A 1 109 ? 4.522 5.915 1.913 1.00 93.50 109 GLY A C 1
ATOM 865 O O . GLY A 1 109 ? 5.320 6.243 2.791 1.00 93.50 109 GLY A O 1
ATOM 866 N N . ILE A 1 110 ? 4.110 6.758 0.971 1.00 93.56 110 ILE A N 1
ATOM 867 C CA . ILE A 1 110 ? 4.540 8.151 0.861 1.00 93.56 110 ILE A CA 1
ATOM 868 C C . ILE A 1 110 ? 3.446 9.041 1.448 1.00 93.56 110 ILE A C 1
ATOM 870 O O . ILE A 1 110 ? 2.278 8.966 1.058 1.00 93.56 110 ILE A O 1
ATOM 874 N N . LYS A 1 111 ? 3.821 9.909 2.388 1.00 94.06 111 LYS A N 1
ATOM 875 C CA . LYS A 1 111 ? 2.901 10.882 2.978 1.00 94.06 111 LYS A CA 1
ATOM 876 C C . LYS A 1 111 ? 2.874 12.159 2.139 1.00 94.06 111 LYS A C 1
ATOM 878 O O . LYS A 1 111 ? 3.864 12.880 2.059 1.00 94.06 111 LYS A O 1
ATOM 883 N N . CYS A 1 112 ? 1.720 12.468 1.556 1.00 91.00 112 CYS A N 1
ATOM 884 C CA . CYS A 1 112 ? 1.469 13.679 0.779 1.00 91.00 112 CYS A CA 1
ATOM 885 C C . CYS A 1 112 ? 0.522 14.600 1.566 1.00 91.00 112 CYS A C 1
ATOM 887 O O . CYS A 1 112 ? -0.705 14.532 1.445 1.00 91.00 112 CYS A O 1
ATOM 889 N N . GLY A 1 113 ? 1.097 15.451 2.421 1.00 93.31 113 GLY A N 1
ATOM 890 C CA . GLY A 1 113 ? 0.337 16.330 3.312 1.00 93.31 113 GLY A CA 1
ATOM 891 C C . GLY A 1 113 ? -0.487 15.536 4.332 1.00 93.31 113 GLY A C 1
ATOM 892 O O . GLY A 1 113 ? 0.065 14.832 5.179 1.00 93.31 113 GLY A O 1
ATOM 893 N N . LYS A 1 114 ? -1.820 15.654 4.258 1.00 89.44 114 LYS A N 1
ATOM 894 C CA . LYS A 1 114 ? -2.756 14.908 5.121 1.00 89.44 114 LYS A CA 1
ATOM 895 C C . LYS A 1 114 ? -2.996 13.471 4.641 1.00 89.44 114 LYS A C 1
ATOM 897 O O . LYS A 1 114 ? -3.424 12.635 5.434 1.00 89.44 114 LYS A O 1
ATOM 902 N N . TYR A 1 115 ? -2.744 13.188 3.366 1.00 91.25 115 TYR A N 1
ATOM 903 C CA . TYR A 1 115 ? -3.090 11.915 2.744 1.00 91.25 115 TYR A CA 1
ATOM 904 C C . TYR A 1 115 ? -1.869 11.011 2.607 1.00 91.25 115 TYR A C 1
ATOM 906 O O . TYR A 1 115 ? -0.742 11.479 2.456 1.00 91.25 115 TYR A O 1
ATOM 914 N N . TRP A 1 116 ? -2.112 9.707 2.619 1.00 95.56 116 TRP A N 1
ATOM 915 C CA . TRP A 1 116 ? -1.107 8.703 2.294 1.00 95.56 116 TRP A CA 1
ATOM 916 C C . TRP A 1 116 ? -1.326 8.192 0.875 1.00 95.56 116 TRP A C 1
ATOM 918 O O . TRP A 1 116 ? -2.468 8.007 0.445 1.00 95.56 116 TRP A O 1
ATOM 928 N N . ARG A 1 117 ? -0.224 7.973 0.162 1.00 95.06 117 ARG A N 1
ATOM 929 C CA . ARG A 1 117 ? -0.186 7.339 -1.154 1.00 95.06 117 ARG A CA 1
ATOM 930 C C . ARG A 1 117 ? 0.711 6.119 -1.092 1.00 95.06 117 ARG A C 1
ATOM 932 O O . ARG A 1 117 ? 1.818 6.185 -0.561 1.00 95.06 117 ARG A O 1
ATOM 939 N N . ILE A 1 118 ? 0.214 5.013 -1.619 1.00 94.62 118 ILE A N 1
ATOM 940 C CA . ILE A 1 118 ? 0.859 3.711 -1.504 1.00 94.62 118 ILE A CA 1
ATOM 941 C C . ILE A 1 118 ? 1.183 3.237 -2.923 1.00 94.62 118 ILE A C 1
ATOM 943 O O . ILE A 1 118 ? 0.265 2.971 -3.696 1.00 94.62 118 ILE A O 1
ATOM 947 N N . PRO A 1 119 ? 2.466 3.168 -3.307 1.00 93.12 119 PRO A N 1
ATOM 948 C CA . PRO A 1 119 ? 2.862 2.569 -4.575 1.00 93.12 119 PRO A CA 1
ATOM 949 C C . PRO A 1 119 ? 2.529 1.072 -4.594 1.00 93.12 119 PRO A C 1
ATOM 951 O O . PRO A 1 119 ? 2.856 0.370 -3.633 1.00 93.12 119 PRO A O 1
ATOM 954 N N . LYS A 1 120 ? 1.977 0.563 -5.705 1.00 92.19 120 LYS A N 1
ATOM 955 C CA . LYS A 1 120 ? 1.671 -0.873 -5.886 1.00 92.19 120 LYS A CA 1
ATOM 956 C C . LYS A 1 120 ? 2.849 -1.784 -5.534 1.00 92.19 120 LYS A C 1
ATOM 958 O O . LYS A 1 120 ? 2.663 -2.773 -4.841 1.00 92.19 120 LYS A O 1
ATOM 963 N N . LYS A 1 121 ? 4.068 -1.404 -5.931 1.00 91.44 121 LYS A N 1
ATOM 964 C CA . LYS A 1 121 ? 5.307 -2.136 -5.622 1.00 91.44 121 LYS A CA 1
ATOM 965 C C . LYS A 1 121 ? 5.468 -2.422 -4.123 1.00 91.44 121 LYS A C 1
ATOM 967 O O . LYS A 1 121 ? 5.647 -3.564 -3.723 1.00 91.44 121 LYS A O 1
ATOM 972 N N . LEU A 1 122 ? 5.369 -1.379 -3.294 1.00 92.12 122 LEU A N 1
ATOM 973 C CA . LEU A 1 122 ? 5.541 -1.496 -1.840 1.00 92.12 122 LEU A CA 1
ATOM 974 C C . LEU A 1 122 ? 4.409 -2.298 -1.200 1.00 92.12 122 LEU A C 1
ATOM 976 O O . LEU A 1 122 ? 4.613 -2.948 -0.177 1.00 92.12 122 LEU A O 1
ATOM 980 N N . PHE A 1 123 ? 3.221 -2.243 -1.798 1.00 92.81 123 PHE A N 1
ATOM 981 C CA . PHE A 1 123 ? 2.093 -3.032 -1.344 1.00 92.81 123 PHE A CA 1
ATOM 982 C C . PHE A 1 123 ? 2.284 -4.525 -1.635 1.00 92.81 123 PHE A C 1
ATOM 984 O O . PHE A 1 123 ? 2.069 -5.339 -0.745 1.00 92.81 123 PHE A O 1
ATOM 991 N N . ILE A 1 124 ? 2.771 -4.885 -2.825 1.00 91.75 124 ILE A N 1
ATOM 992 C CA . ILE A 1 124 ? 3.090 -6.276 -3.180 1.00 91.75 124 ILE A CA 1
ATOM 993 C C . ILE A 1 124 ? 4.179 -6.839 -2.257 1.00 91.75 124 ILE A C 1
ATOM 995 O O . ILE A 1 124 ? 4.003 -7.914 -1.689 1.00 91.75 124 ILE A O 1
ATOM 999 N N . GLU A 1 125 ? 5.258 -6.085 -2.016 1.00 90.38 125 GLU A N 1
ATOM 1000 C CA . GLU A 1 125 ? 6.305 -6.480 -1.058 1.00 90.38 125 GLU A CA 1
ATOM 1001 C C . GLU A 1 125 ? 5.728 -6.758 0.342 1.00 90.38 125 GLU A C 1
ATOM 1003 O O . GLU A 1 125 ? 6.122 -7.717 1.006 1.00 90.38 125 GLU A O 1
ATOM 1008 N N . TYR A 1 126 ? 4.768 -5.941 0.788 1.00 91.62 126 TYR A N 1
ATOM 1009 C CA . TYR A 1 126 ? 4.069 -6.154 2.053 1.00 91.62 126 TYR A CA 1
ATOM 1010 C C . TYR A 1 126 ? 3.217 -7.429 2.040 1.00 91.62 126 TYR A C 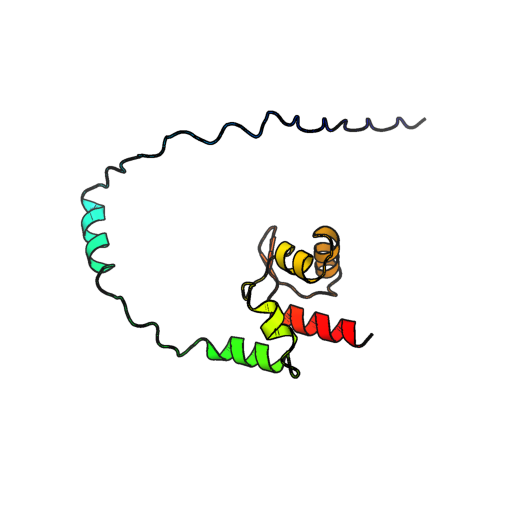1
ATOM 1012 O O . TYR A 1 126 ? 3.225 -8.166 3.025 1.00 91.62 126 TYR A O 1
ATOM 1020 N N . LEU A 1 127 ? 2.498 -7.720 0.954 1.00 90.88 127 LEU A N 1
ATOM 1021 C CA . LEU A 1 127 ? 1.684 -8.935 0.848 1.00 90.88 127 LEU A CA 1
ATOM 1022 C C . LEU A 1 127 ? 2.552 -10.193 0.966 1.00 90.88 127 LEU A C 1
ATOM 1024 O O . LEU A 1 127 ? 2.260 -11.049 1.798 1.00 90.88 127 LEU A O 1
ATOM 1028 N N . TYR A 1 128 ? 3.671 -10.255 0.241 1.00 88.81 128 TYR A N 1
ATOM 1029 C CA . TYR A 1 128 ? 4.614 -11.373 0.347 1.00 88.81 128 TYR A CA 1
ATOM 1030 C C . TYR A 1 128 ? 5.250 -11.489 1.737 1.00 88.81 128 TYR A C 1
ATOM 1032 O O . TYR A 1 128 ? 5.421 -12.593 2.253 1.00 88.81 128 TYR A O 1
ATOM 1040 N N . ALA A 1 129 ? 5.572 -10.367 2.383 1.00 88.25 129 ALA A N 1
ATOM 1041 C CA . ALA A 1 129 ? 6.145 -10.381 3.728 1.00 88.25 129 ALA A CA 1
ATOM 1042 C C . ALA A 1 129 ? 5.169 -10.887 4.807 1.00 88.25 129 ALA A C 1
ATOM 1044 O O . ALA A 1 129 ? 5.622 -11.356 5.851 1.00 88.25 129 ALA A O 1
ATOM 1045 N N . ASN A 1 130 ? 3.855 -10.778 4.588 1.00 87.44 130 ASN A N 1
ATOM 1046 C CA . ASN A 1 130 ? 2.844 -11.300 5.513 1.00 87.44 130 ASN A CA 1
ATOM 1047 C C . ASN A 1 130 ? 2.326 -12.686 5.126 1.00 87.44 130 ASN A C 1
ATOM 1049 O O . ASN A 1 130 ? 1.886 -13.407 6.010 1.00 87.44 130 ASN A O 1
ATOM 1053 N N . ALA A 1 131 ? 2.393 -13.074 3.850 1.00 81.75 131 ALA A N 1
ATOM 1054 C CA . ALA A 1 131 ? 2.049 -14.426 3.412 1.00 81.75 131 ALA A CA 1
ATOM 1055 C C . ALA A 1 131 ? 3.044 -15.486 3.924 1.00 81.75 131 ALA A C 1
ATOM 1057 O O . ALA A 1 131 ? 2.667 -16.633 4.125 1.00 81.75 131 ALA A O 1
ATOM 1058 N N . ASN A 1 132 ? 4.304 -15.096 4.147 1.00 66.62 132 ASN A N 1
ATOM 1059 C CA . ASN A 1 132 ? 5.380 -15.973 4.625 1.00 66.62 132 ASN A CA 1
ATOM 1060 C C . ASN A 1 132 ? 5.561 -15.970 6.159 1.00 66.62 132 ASN A C 1
ATOM 1062 O O . ASN A 1 132 ? 6.620 -16.370 6.647 1.00 66.62 132 ASN A O 1
ATOM 1066 N N . LYS A 1 133 ? 4.581 -15.467 6.915 1.00 56.47 133 LYS A N 1
ATOM 1067 C CA . LYS A 1 133 ? 4.581 -15.454 8.386 1.00 56.47 133 LYS A CA 1
ATOM 1068 C C . LYS A 1 133 ? 3.532 -16.406 8.929 1.00 56.47 133 LYS A C 1
ATOM 1070 O O . LYS A 1 133 ? 3.838 -17.040 9.959 1.00 56.47 133 LYS A O 1
#

Organism: NCBI:txid1121021

Radius of 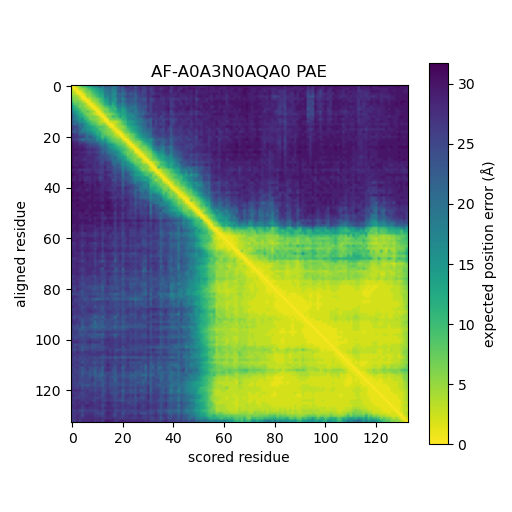gyration: 24.04 Å; Cα contacts (8 Å, |Δi|>4): 70; chains: 1; bounding box: 46×55×76 Å

InterPro domains:
  IPR010093 SinI-like, DNA-binding domain [TIGR01764] (82-127)
  IPR041657 Helix-turn-helix domain, group 17 [PF12728] (81-127)

Secondary structure (DSSP, 8-state):
--PPPPP---PPPPGGGG----S----------TTTTTTSSSGGG------S-S-HHHHHHHHHT-TT-HHHHHTTTS-SEEEHHHHHHHHT--HHHHHHHHHHTSS--EEETTEEEEEHHHHHHHHHHHHT-

Solvent-accessible surface area (backbone atoms only — not comparable to full-atom values): 8794 Å² total; per-residue (Å²): 140,82,84,81,84,84,80,83,80,76,74,80,82,65,88,74,80,75,80,79,89,80,78,90,87,82,87,75,78,77,83,74,56,78,83,60,61,73,67,61,67,66,72,80,74,66,87,66,76,77,63,96,69,86,66,60,71,64,52,50,56,38,49,73,52,38,87,82,52,65,61,61,64,75,46,60,89,54,62,64,68,29,44,55,61,57,53,12,63,73,71,73,50,52,56,64,58,49,53,43,35,50,72,74,54,74,38,59,65,47,76,58,86,94,45,58,35,30,43,52,49,46,49,44,48,40,50,57,63,58,73,77,107

Mean predicted aligned error: 17.26 Å

Sequence (133 aa):
MQAPYPASRRKPISREQIQGYTGASARAIIRLSPRCKRHQASIRGRRERMTTIELEPNLKALRDSDPDGLFIEALATFDYMMTVQDVAQFLGQTNQAVSQYLREGSLRGIKCGKYWRIPKKLFIEYLYANANK

Foldseek 3Di:
DDDDDDDDPDDPDDPPPPPDPDDDDDPPPPPDDPVVVVVVVVVVPDPPPPPPPPVPPLVVLQCVLCVPCPVCVVCVPADQWHFLVRLCVSVVHDSVVSVVCCVVVLQPFDDDDPTTTHGSSSVSNSVVVVVVD

pLDDT: mean 70.72, std 21.67, range [36.41, 96.38]